Protein AF-A0A962D8V5-F1 (afdb_monomer)

Radius of gyration: 17.3 Å; Cα contacts (8 Å, |Δi|>4): 174; chains: 1; bounding box: 47×26×44 Å

pLDDT: mean 90.58, std 6.79, range [53.5, 97.44]

Structure (mmCIF, N/CA/C/O backbone):
data_AF-A0A962D8V5-F1
#
_entry.id   AF-A0A962D8V5-F1
#
loop_
_atom_site.group_PDB
_atom_site.id
_atom_site.type_symbol
_atom_site.label_atom_id
_atom_site.label_alt_id
_atom_site.label_comp_id
_atom_site.label_asym_id
_atom_site.label_entity_id
_atom_site.label_seq_id
_atom_site.pdbx_PDB_ins_code
_atom_site.Cartn_x
_atom_site.Cartn_y
_atom_site.Cartn_z
_atom_site.occupancy
_atom_site.B_iso_or_equiv
_atom_site.auth_seq_id
_atom_site.auth_comp_id
_atom_site.auth_asym_id
_atom_site.auth_atom_id
_atom_site.pdbx_PDB_model_num
ATOM 1 N N . VAL A 1 1 ? 22.379 -0.182 5.039 1.00 64.31 1 VAL A N 1
ATOM 2 C CA . VAL A 1 1 ? 22.663 0.515 6.323 1.00 64.31 1 VAL A CA 1
ATOM 3 C C . VAL A 1 1 ? 21.759 1.734 6.544 1.00 64.31 1 VAL A C 1
ATOM 5 O O . VAL A 1 1 ? 21.129 1.807 7.591 1.00 64.31 1 VAL A O 1
ATOM 8 N N . ASN A 1 2 ? 21.615 2.649 5.575 1.00 83.81 2 ASN A N 1
ATOM 9 C CA . ASN A 1 2 ? 20.835 3.887 5.770 1.00 83.81 2 ASN A CA 1
ATOM 10 C C . ASN A 1 2 ? 19.321 3.680 5.980 1.00 83.81 2 ASN A C 1
ATOM 12 O O . ASN A 1 2 ? 18.755 4.317 6.863 1.00 83.81 2 ASN A O 1
ATOM 16 N N . LEU A 1 3 ? 18.678 2.768 5.237 1.00 84.38 3 LEU A N 1
ATOM 17 C CA . LEU A 1 3 ? 17.231 2.515 5.364 1.00 84.38 3 LEU A CA 1
ATOM 18 C C . LEU A 1 3 ? 16.859 1.875 6.706 1.00 84.38 3 LEU A C 1
ATOM 20 O O . LEU A 1 3 ? 15.910 2.300 7.353 1.00 84.38 3 LEU A O 1
ATOM 24 N N . GLU A 1 4 ? 17.650 0.910 7.171 1.00 86.75 4 GLU A N 1
ATOM 25 C CA . GLU A 1 4 ? 17.443 0.283 8.482 1.00 86.75 4 GLU A CA 1
ATOM 26 C C . GLU A 1 4 ? 17.615 1.299 9.624 1.00 86.75 4 GLU A C 1
ATOM 28 O O . GLU A 1 4 ? 16.840 1.304 10.580 1.00 86.75 4 GLU A O 1
ATOM 33 N N . ARG A 1 5 ? 18.580 2.222 9.505 1.00 90.38 5 ARG A N 1
ATOM 34 C CA . ARG A 1 5 ? 18.729 3.337 10.450 1.00 90.38 5 ARG A CA 1
ATOM 35 C C . ARG A 1 5 ? 17.521 4.275 10.413 1.00 90.38 5 ARG A C 1
ATOM 37 O O . ARG A 1 5 ? 17.021 4.630 11.475 1.00 90.38 5 ARG A O 1
ATOM 44 N N . ALA A 1 6 ? 17.040 4.647 9.226 1.00 89.12 6 ALA A N 1
ATOM 45 C CA . ALA A 1 6 ? 15.851 5.488 9.074 1.00 89.12 6 ALA A CA 1
ATOM 46 C C . ALA A 1 6 ? 14.614 4.832 9.711 1.00 89.12 6 ALA A C 1
ATOM 48 O O . ALA A 1 6 ? 13.906 5.466 10.486 1.00 89.12 6 ALA A O 1
ATOM 49 N N . ARG A 1 7 ? 14.424 3.527 9.486 1.00 87.62 7 ARG A N 1
ATOM 50 C CA . ARG A 1 7 ? 13.337 2.736 10.073 1.00 87.62 7 ARG A CA 1
ATOM 51 C C . ARG A 1 7 ? 13.382 2.744 11.606 1.00 87.62 7 ARG A C 1
ATOM 53 O O . ARG A 1 7 ? 12.364 2.966 12.258 1.00 87.62 7 ARG A O 1
ATOM 60 N N . ARG A 1 8 ? 14.568 2.543 12.195 1.00 88.75 8 ARG A N 1
ATOM 61 C CA . ARG A 1 8 ? 14.773 2.626 13.654 1.00 88.75 8 ARG A CA 1
ATOM 62 C C . ARG A 1 8 ? 14.531 4.032 14.195 1.00 88.75 8 ARG A C 1
ATOM 64 O O . ARG A 1 8 ? 13.966 4.163 15.275 1.00 88.75 8 ARG A O 1
ATOM 71 N N . PHE A 1 9 ? 14.933 5.063 13.454 1.00 90.75 9 PHE A N 1
ATOM 72 C CA . PHE A 1 9 ? 14.697 6.454 13.827 1.00 90.75 9 PHE A CA 1
ATOM 73 C C . PHE A 1 9 ? 13.198 6.777 13.881 1.00 90.75 9 PHE A C 1
ATOM 75 O O . PHE A 1 9 ? 12.735 7.284 14.896 1.00 90.75 9 PHE A O 1
ATOM 82 N N . THR A 1 10 ? 12.409 6.381 12.874 1.00 87.69 10 THR A N 1
ATOM 83 C CA . THR A 1 10 ? 10.940 6.534 12.897 1.00 87.69 10 THR A CA 1
ATOM 84 C C . THR A 1 10 ? 10.313 5.868 14.123 1.00 87.69 10 THR A C 1
ATOM 86 O O . THR A 1 10 ? 9.459 6.450 14.789 1.00 87.69 10 THR A O 1
ATOM 89 N N . TRP A 1 11 ? 10.769 4.664 14.472 1.00 88.19 11 TRP A N 1
ATOM 90 C CA . TRP A 1 11 ? 10.300 3.970 15.671 1.00 88.19 11 TRP A CA 1
ATOM 91 C C . TRP A 1 11 ? 10.720 4.658 16.972 1.00 88.19 11 TRP A C 1
ATOM 93 O O . TRP A 1 11 ? 9.972 4.598 17.942 1.00 88.19 11 TRP A O 1
ATOM 103 N N . ALA A 1 12 ? 11.890 5.294 17.027 1.00 88.44 12 ALA A N 1
ATOM 104 C CA . ALA A 1 12 ? 12.333 6.038 18.207 1.00 88.44 12 ALA A CA 1
ATOM 105 C C . ALA A 1 12 ? 11.496 7.305 18.455 1.00 88.44 12 ALA A C 1
ATOM 107 O O . ALA A 1 12 ? 11.382 7.741 19.594 1.00 88.44 12 ALA A O 1
ATOM 108 N N . LEU A 1 13 ? 10.885 7.860 17.403 1.00 89.31 13 LEU A N 1
ATOM 109 C CA . LEU A 1 13 ? 9.963 8.997 17.487 1.00 89.31 13 LEU A CA 1
ATOM 110 C C . LEU A 1 13 ? 8.518 8.592 17.825 1.00 89.31 13 LEU A C 1
ATOM 112 O O . LEU A 1 13 ? 7.662 9.457 17.997 1.00 89.31 13 LEU A O 1
ATOM 116 N N . SER A 1 14 ? 8.215 7.293 17.884 1.00 87.31 14 SER A N 1
ATOM 117 C CA . SER A 1 14 ? 6.859 6.809 18.149 1.00 87.31 14 SER A CA 1
ATOM 118 C C . SER A 1 14 ? 6.521 6.939 19.634 1.00 87.31 14 SER A C 1
ATOM 120 O O . SER A 1 14 ? 7.264 6.456 20.486 1.00 87.31 14 SER A O 1
ATOM 122 N N . VAL A 1 15 ? 5.374 7.545 19.943 1.00 86.12 15 VAL A N 1
ATOM 123 C CA . VAL A 1 15 ? 4.848 7.667 21.310 1.00 86.12 15 VAL A CA 1
ATOM 124 C C . VAL A 1 15 ? 3.618 6.773 21.496 1.00 86.12 15 VAL A C 1
ATOM 126 O O . VAL A 1 15 ? 2.854 6.598 20.541 1.00 86.12 15 VAL A O 1
ATOM 129 N N . PRO A 1 16 ? 3.401 6.198 22.693 1.00 83.94 16 PRO A N 1
ATOM 130 C CA . PRO A 1 16 ? 2.185 5.449 22.978 1.00 83.94 16 PRO A CA 1
ATOM 131 C C . PRO A 1 16 ? 0.934 6.301 22.755 1.00 83.94 16 PRO A C 1
ATOM 133 O O . PRO A 1 16 ? 0.874 7.454 23.185 1.00 83.94 16 PRO A O 1
ATOM 136 N N . VAL A 1 17 ? -0.078 5.722 22.107 1.00 82.56 17 VAL A N 1
ATOM 137 C CA . VAL A 1 17 ? -1.396 6.354 21.988 1.00 82.56 17 VAL A CA 1
ATOM 138 C C . VAL A 1 17 ? -2.058 6.321 23.373 1.00 82.56 17 VAL A C 1
ATOM 140 O O . VAL A 1 17 ? -2.150 5.238 23.957 1.00 82.56 17 VAL A O 1
ATOM 143 N N . PRO A 1 18 ? -2.513 7.464 23.925 1.00 85.25 18 PRO A N 1
ATOM 144 C CA . PRO A 1 18 ? -3.235 7.488 25.194 1.00 85.25 18 PRO A CA 1
ATOM 145 C C . PRO A 1 18 ? -4.479 6.599 25.153 1.00 85.25 18 PRO A C 1
ATOM 147 O O . PRO A 1 18 ? -5.053 6.377 24.084 1.00 85.25 18 PRO A O 1
ATOM 150 N N . GLN A 1 19 ? -4.935 6.130 26.315 1.00 83.31 19 GLN A N 1
ATOM 151 C CA . GLN A 1 19 ? -6.170 5.354 26.396 1.00 83.31 19 GLN A CA 1
ATOM 152 C C . GLN A 1 19 ? -7.340 6.152 25.801 1.00 83.31 19 GLN A C 1
ATOM 154 O O . GLN A 1 19 ? -7.591 7.293 26.188 1.00 83.31 19 GLN A O 1
ATOM 159 N N . GLN A 1 20 ? -8.035 5.548 24.839 1.00 85.75 20 GLN A N 1
ATOM 160 C CA . GLN A 1 20 ? -9.167 6.163 24.151 1.00 85.75 20 GLN A CA 1
ATOM 161 C C . GLN A 1 20 ? -10.471 5.818 24.881 1.00 85.75 20 GLN A C 1
ATOM 163 O O . GLN A 1 20 ? -10.640 4.701 25.367 1.00 85.75 20 GLN A O 1
ATOM 168 N N . THR A 1 21 ? -11.412 6.762 24.934 1.00 92.38 21 THR A N 1
ATOM 169 C CA . THR A 1 21 ? -12.787 6.526 25.423 1.00 92.38 21 THR A CA 1
ATOM 170 C C . THR A 1 21 ? -13.717 5.998 24.330 1.00 92.38 21 THR A C 1
ATOM 172 O O . THR A 1 21 ? -14.854 5.619 24.604 1.00 92.38 21 THR A O 1
ATOM 175 N N . VAL A 1 22 ? -13.236 5.975 23.086 1.00 91.69 22 VAL A N 1
ATOM 176 C CA . VAL A 1 22 ? -13.970 5.549 21.895 1.00 91.69 22 VAL A CA 1
ATOM 177 C C . VAL A 1 22 ? -13.354 4.283 21.311 1.00 91.69 22 VAL A C 1
ATOM 179 O O . VAL A 1 22 ? -12.155 4.037 21.447 1.00 91.69 22 VAL A O 1
ATOM 182 N N . ARG A 1 23 ? -14.176 3.493 20.615 1.00 91.69 23 ARG A N 1
ATOM 183 C CA . ARG A 1 23 ? -13.704 2.356 19.819 1.00 91.69 23 ARG A CA 1
ATOM 184 C C . ARG A 1 23 ? -13.334 2.832 18.422 1.00 91.69 23 ARG A C 1
ATOM 186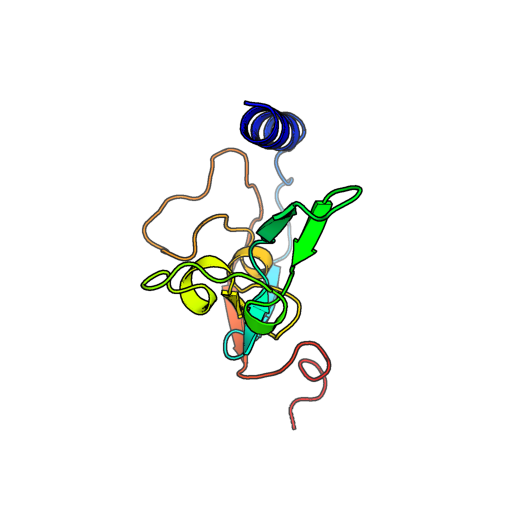 O O . ARG A 1 23 ? -14.147 3.474 17.759 1.00 91.69 23 ARG A O 1
ATOM 193 N N . LEU A 1 24 ? -12.122 2.510 17.979 1.00 91.25 24 LEU A N 1
ATOM 194 C CA . LEU 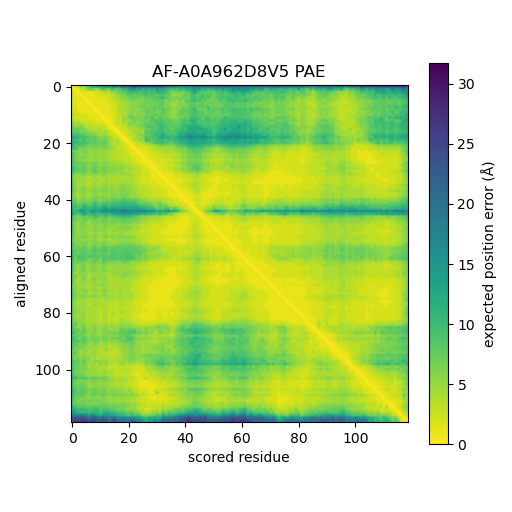A 1 24 ? -11.665 2.818 16.628 1.00 91.25 24 LEU A CA 1
ATOM 195 C C . LEU A 1 24 ? -11.984 1.645 15.703 1.00 91.25 24 LEU A C 1
ATOM 197 O O . LEU A 1 24 ? -11.473 0.542 15.895 1.00 91.25 24 LEU A O 1
ATOM 201 N N . ILE A 1 25 ? -12.812 1.908 14.694 1.00 93.81 25 ILE A N 1
ATOM 202 C CA . ILE A 1 25 ? -13.140 0.971 13.619 1.00 93.81 25 ILE A CA 1
ATOM 203 C C . ILE A 1 25 ? -12.588 1.556 12.321 1.00 93.81 25 ILE A C 1
ATOM 205 O O . ILE A 1 25 ? -12.799 2.737 12.045 1.00 93.81 25 ILE A O 1
ATOM 209 N N . VAL A 1 26 ? -11.891 0.745 11.526 1.00 93.19 26 VAL A N 1
ATOM 210 C CA . VAL A 1 26 ? -11.375 1.170 10.214 1.00 93.19 26 VAL A CA 1
ATOM 211 C C . VAL A 1 26 ? -12.142 0.501 9.084 1.00 93.19 26 VAL A C 1
ATOM 213 O O . VAL A 1 26 ? -12.488 -0.677 9.165 1.00 93.19 26 VAL A O 1
ATOM 216 N N . PHE A 1 27 ? -12.372 1.260 8.018 1.00 94.38 27 PHE A N 1
ATOM 217 C CA . PHE A 1 27 ? -12.982 0.800 6.777 1.00 94.38 27 PHE A CA 1
ATOM 218 C C . PHE A 1 27 ? -11.979 1.012 5.647 1.00 94.38 27 PHE A C 1
ATOM 220 O O . PHE A 1 27 ? -11.330 2.056 5.596 1.00 94.38 27 PHE A O 1
ATOM 227 N N . GLY A 1 28 ? -11.842 0.043 4.748 1.00 94.06 28 GLY A N 1
ATOM 228 C CA . GLY A 1 28 ? -10.952 0.182 3.596 1.00 94.06 28 GLY A CA 1
ATOM 229 C C . GLY A 1 28 ? -11.110 -0.925 2.567 1.00 94.06 28 GLY A C 1
ATOM 230 O O . GLY A 1 28 ? -11.913 -1.840 2.742 1.00 94.06 28 GLY A O 1
ATOM 231 N N . GLY A 1 29 ? -10.333 -0.837 1.489 1.00 94.12 29 GLY A N 1
ATOM 232 C CA . GLY A 1 29 ? -10.280 -1.860 0.450 1.00 94.12 29 GLY A CA 1
ATOM 233 C C . GLY A 1 29 ? -9.091 -2.803 0.590 1.00 94.12 29 GLY A C 1
ATOM 234 O O . GLY A 1 29 ? -8.050 -2.442 1.141 1.00 94.12 29 GLY A O 1
ATOM 235 N N . ASN A 1 30 ? -9.245 -4.041 0.117 1.00 94.94 30 ASN A N 1
ATOM 236 C CA . ASN A 1 30 ? -8.144 -5.012 0.060 1.00 94.94 30 ASN A CA 1
ATOM 237 C C . ASN A 1 30 ? -8.091 -5.855 -1.228 1.00 94.94 30 ASN A C 1
ATOM 239 O O . ASN A 1 30 ? -7.275 -6.771 -1.312 1.00 94.94 30 ASN A O 1
ATOM 243 N N . CYS A 1 31 ? -8.937 -5.557 -2.213 1.00 95.00 31 CYS A N 1
ATOM 244 C CA . CYS A 1 31 ? -9.037 -6.318 -3.458 1.00 95.00 31 CYS A CA 1
ATOM 245 C C . CYS A 1 31 ? -8.182 -5.771 -4.607 1.00 95.00 31 CYS A C 1
ATOM 247 O O . CYS A 1 31 ? -8.095 -6.403 -5.656 1.00 95.00 31 CYS A O 1
ATOM 249 N N . GLN A 1 32 ? -7.593 -4.587 -4.451 1.00 96.50 32 GLN A N 1
ATOM 250 C CA . GLN A 1 32 ? -6.832 -3.924 -5.502 1.00 96.50 32 GLN A CA 1
ATOM 251 C C . GLN A 1 32 ? -5.343 -4.015 -5.182 1.00 96.50 32 GLN A C 1
ATOM 253 O O . GLN A 1 32 ? -4.901 -3.639 -4.091 1.00 96.50 32 GLN A O 1
ATOM 258 N N . LEU A 1 33 ? -4.553 -4.511 -6.136 1.00 96.94 33 LEU A N 1
ATOM 259 C CA . LEU A 1 33 ? -3.101 -4.525 -5.991 1.00 96.94 33 LEU A CA 1
ATOM 260 C C . LEU A 1 33 ? -2.586 -3.090 -5.877 1.00 96.94 33 LEU A C 1
ATOM 262 O O . LEU A 1 33 ? -2.841 -2.244 -6.734 1.00 96.94 33 LEU A O 1
ATOM 266 N N . THR A 1 34 ? -1.876 -2.831 -4.787 1.00 97.44 34 THR A N 1
ATOM 267 C CA . THR A 1 34 ? -1.461 -1.496 -4.368 1.00 97.44 34 THR A CA 1
ATOM 268 C C . THR A 1 34 ? 0.061 -1.451 -4.244 1.00 97.44 34 THR A C 1
ATOM 270 O O . THR A 1 34 ? 0.631 -2.369 -3.648 1.00 97.44 34 THR A O 1
ATOM 273 N N . PRO A 1 35 ? 0.743 -0.415 -4.767 1.00 97.38 35 PRO A N 1
ATOM 274 C CA . PRO A 1 35 ? 2.188 -0.284 -4.629 1.00 97.38 35 PRO A CA 1
ATOM 275 C C . PRO A 1 35 ? 2.607 -0.248 -3.158 1.00 97.38 35 PRO A C 1
ATOM 277 O O . PRO A 1 35 ? 2.185 0.626 -2.403 1.00 97.38 35 PRO A O 1
ATOM 280 N N . ALA A 1 36 ? 3.456 -1.191 -2.763 1.00 95.38 36 ALA A N 1
ATOM 281 C CA . ALA A 1 36 ? 3.987 -1.314 -1.408 1.00 95.38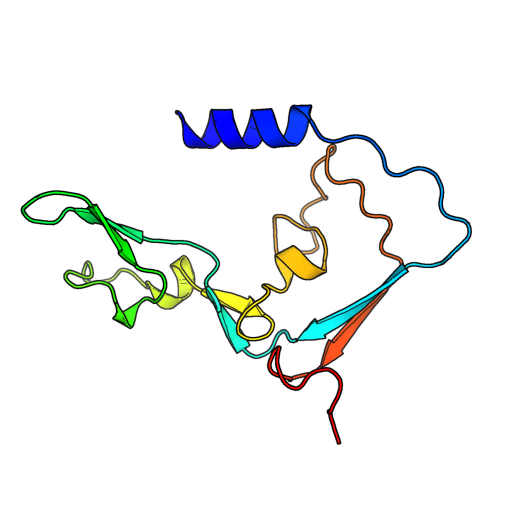 36 ALA A CA 1
ATOM 282 C C . ALA A 1 36 ? 5.498 -1.056 -1.350 1.00 95.38 36 ALA A C 1
ATOM 284 O O . ALA A 1 36 ? 6.03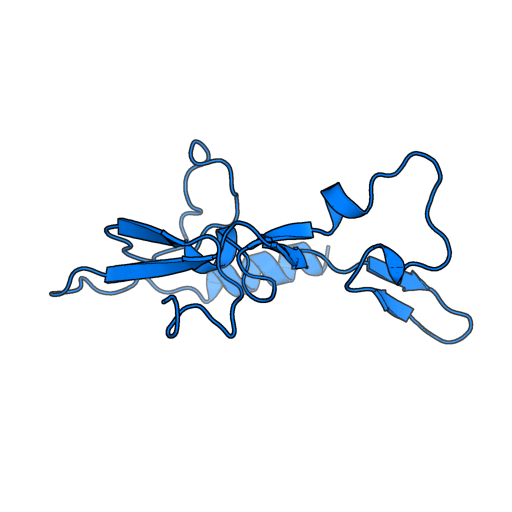0 -0.677 -0.305 1.00 95.38 36 ALA A O 1
ATOM 285 N N . ARG A 1 37 ? 6.206 -1.257 -2.469 1.00 93.75 37 ARG A N 1
ATOM 286 C CA . ARG A 1 37 ? 7.656 -1.051 -2.581 1.00 93.75 37 ARG A CA 1
ATOM 287 C C . ARG A 1 37 ? 7.990 -0.366 -3.901 1.00 93.75 37 ARG A C 1
ATOM 289 O O . ARG A 1 37 ? 7.333 -0.593 -4.913 1.00 93.75 37 ARG A O 1
ATOM 296 N N . LEU A 1 38 ? 9.028 0.465 -3.874 1.00 94.19 38 LEU A N 1
ATOM 297 C CA . LEU A 1 38 ? 9.578 1.117 -5.059 1.00 94.19 38 LEU A CA 1
ATOM 298 C C . LEU A 1 38 ? 10.848 0.394 -5.494 1.00 94.19 38 LEU A C 1
ATOM 300 O O . LEU A 1 38 ? 11.665 0.008 -4.655 1.00 94.19 38 LEU A O 1
ATOM 304 N N . VAL A 1 39 ? 11.041 0.276 -6.802 1.00 94.88 39 VAL A N 1
ATOM 305 C CA . VAL A 1 39 ? 12.332 -0.107 -7.375 1.00 94.88 39 VAL A CA 1
ATOM 306 C C . VAL A 1 39 ? 13.101 1.165 -7.706 1.00 94.88 39 VAL A C 1
ATOM 308 O O . VAL A 1 39 ? 12.570 2.075 -8.340 1.00 94.88 39 VAL A O 1
ATOM 311 N N . VAL A 1 40 ? 14.353 1.222 -7.263 1.00 93.56 40 VAL A N 1
ATOM 312 C CA . VAL A 1 40 ? 15.306 2.269 -7.639 1.00 93.56 40 VAL A CA 1
ATOM 313 C C . VAL A 1 40 ? 16.136 1.718 -8.794 1.00 93.56 40 VAL A C 1
ATOM 315 O O . VAL A 1 40 ? 16.964 0.832 -8.592 1.00 93.56 40 VAL A O 1
ATOM 318 N N . GLU A 1 41 ? 15.876 2.193 -10.008 1.00 92.88 41 GLU A N 1
ATOM 319 C CA . GLU A 1 41 ? 16.545 1.737 -11.228 1.00 92.88 41 GLU A CA 1
ATOM 320 C C . GLU A 1 41 ? 17.611 2.763 -11.644 1.00 92.88 41 GLU A C 1
ATOM 322 O O . GLU A 1 41 ? 17.264 3.930 -11.842 1.00 92.88 41 GLU A O 1
ATOM 327 N N . PRO A 1 42 ? 18.894 2.385 -11.785 1.00 92.19 42 PRO A N 1
ATOM 328 C CA . PRO A 1 42 ? 19.901 3.291 -12.324 1.00 92.19 42 PRO A CA 1
ATOM 329 C C . PRO A 1 42 ? 19.582 3.637 -13.784 1.00 92.19 42 PRO A C 1
ATOM 331 O O . PRO A 1 42 ? 19.146 2.797 -14.572 1.00 92.19 42 PRO A O 1
ATOM 334 N N . THR A 1 43 ? 19.811 4.891 -14.145 1.00 88.69 43 THR A N 1
ATOM 335 C CA . THR A 1 43 ? 19.676 5.434 -15.501 1.00 88.69 43 THR A CA 1
ATOM 336 C C . THR A 1 43 ? 21.017 6.010 -15.956 1.00 88.69 43 THR A C 1
ATOM 338 O O . THR A 1 43 ? 21.990 5.948 -15.210 1.00 88.69 43 THR A O 1
ATOM 341 N N . ALA A 1 44 ? 21.093 6.538 -17.182 1.00 88.81 44 ALA A N 1
ATOM 342 C CA . ALA A 1 44 ? 22.339 7.100 -17.712 1.00 88.81 44 ALA A CA 1
ATOM 343 C C . ALA A 1 44 ? 22.905 8.230 -16.830 1.00 88.81 44 ALA A C 1
ATOM 345 O O . ALA A 1 44 ? 24.117 8.294 -16.650 1.00 88.81 44 ALA A O 1
ATOM 346 N N . ASP A 1 45 ? 22.027 9.053 -16.242 1.00 89.94 45 ASP A N 1
ATOM 347 C CA . ASP A 1 45 ? 22.428 10.285 -15.553 1.00 89.94 45 ASP A CA 1
ATOM 348 C C . ASP A 1 45 ? 22.075 10.312 -14.050 1.00 89.94 45 ASP A C 1
ATOM 350 O O . ASP A 1 45 ? 22.568 11.178 -13.332 1.00 89.94 45 ASP A O 1
ATOM 354 N N . ASP A 1 46 ? 21.227 9.395 -13.555 1.00 93.25 46 ASP A N 1
ATOM 355 C CA . ASP A 1 46 ? 20.745 9.370 -12.157 1.00 93.25 46 ASP A CA 1
ATOM 356 C C . ASP A 1 46 ? 20.029 8.035 -11.816 1.00 93.25 46 ASP A C 1
ATOM 358 O O . ASP A 1 46 ? 20.272 7.004 -12.445 1.00 93.25 46 ASP A O 1
ATOM 362 N N . PHE A 1 47 ? 19.081 8.042 -10.878 1.00 92.81 47 PHE A N 1
ATOM 363 C CA . PHE A 1 47 ? 18.168 6.954 -10.549 1.00 92.81 47 PHE A CA 1
ATOM 364 C C . PHE A 1 47 ? 16.708 7.314 -10.854 1.00 92.81 47 PHE A C 1
ATOM 366 O O . PHE A 1 47 ? 16.220 8.391 -10.522 1.00 92.81 47 PHE A O 1
ATOM 373 N N . ALA A 1 48 ? 15.964 6.364 -11.416 1.00 93.88 48 ALA A N 1
ATOM 374 C CA . ALA A 1 48 ? 14.521 6.456 -11.585 1.00 93.88 48 ALA A CA 1
ATOM 375 C C . ALA A 1 48 ? 13.798 5.616 -10.526 1.00 93.88 48 ALA A C 1
ATOM 377 O O . ALA A 1 48 ? 14.122 4.448 -10.305 1.00 93.88 48 ALA A O 1
ATOM 378 N N . LEU A 1 49 ? 12.761 6.189 -9.914 1.00 94.81 49 LEU A N 1
ATOM 379 C CA . LEU A 1 49 ? 11.842 5.443 -9.058 1.00 94.81 49 LEU A CA 1
ATOM 380 C C . LEU A 1 49 ? 10.751 4.797 -9.914 1.00 94.81 49 LEU A C 1
ATOM 382 O O . LEU A 1 49 ? 10.026 5.481 -10.637 1.00 94.81 49 LEU A O 1
ATOM 386 N N . ARG A 1 50 ? 10.621 3.474 -9.813 1.00 96.38 50 ARG A N 1
ATOM 387 C CA . ARG A 1 50 ? 9.548 2.689 -10.429 1.00 96.38 50 ARG A CA 1
ATOM 388 C C . ARG A 1 50 ? 8.584 2.265 -9.340 1.00 96.38 50 ARG A C 1
ATOM 390 O O . ARG A 1 50 ? 8.968 1.607 -8.374 1.00 96.38 50 ARG A O 1
ATOM 397 N N . ARG A 1 51 ? 7.336 2.677 -9.490 1.00 96.69 51 ARG A N 1
ATOM 398 C CA . ARG A 1 51 ? 6.259 2.432 -8.532 1.00 96.69 51 ARG A CA 1
ATOM 399 C C . ARG A 1 51 ? 5.438 1.216 -8.919 1.00 96.69 51 ARG A C 1
ATOM 401 O O . ARG A 1 51 ? 4.953 0.519 -8.039 1.00 96.69 51 ARG A O 1
ATOM 408 N N . TRP A 1 52 ? 5.305 0.956 -10.214 1.00 97.44 52 TRP A N 1
ATOM 409 C CA . TRP A 1 52 ? 4.625 -0.225 -10.729 1.00 97.44 52 TRP A CA 1
ATOM 410 C C . TRP A 1 52 ? 5.609 -1.171 -11.420 1.00 97.44 52 TRP A C 1
ATOM 412 O O . TRP A 1 52 ? 6.526 -0.694 -12.090 1.00 97.44 52 TRP A O 1
ATOM 422 N N . PRO A 1 53 ? 5.383 -2.495 -11.356 1.00 97.12 53 PRO A N 1
ATOM 423 C CA . PRO A 1 53 ? 6.189 -3.494 -12.064 1.00 97.12 53 PRO A CA 1
ATOM 424 C C . PRO A 1 53 ? 6.387 -3.178 -13.548 1.00 97.12 53 PRO A C 1
ATOM 426 O O . PRO A 1 53 ? 7.508 -3.187 -14.045 1.00 97.12 53 PRO A O 1
ATOM 429 N N . LYS A 1 54 ? 5.314 -2.768 -14.233 1.00 96.69 54 LYS A N 1
ATOM 430 C CA . LYS A 1 54 ? 5.338 -2.373 -15.652 1.00 96.69 54 LYS A CA 1
ATOM 431 C C . LYS A 1 54 ? 6.209 -1.153 -15.979 1.00 96.69 54 LYS A C 1
ATOM 433 O O . LYS A 1 54 ? 6.459 -0.888 -17.148 1.00 96.69 54 LYS A O 1
ATOM 438 N N . GLU A 1 55 ? 6.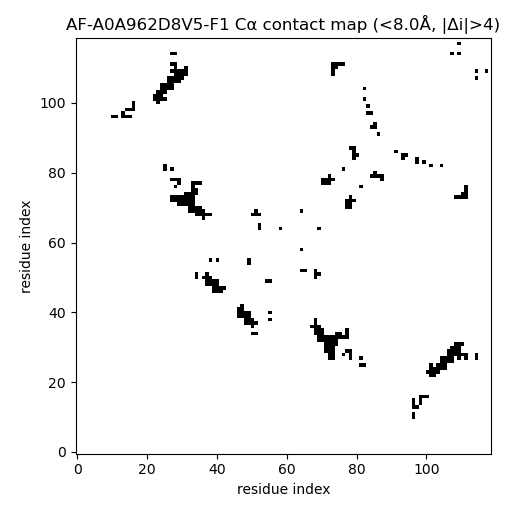599 -0.359 -14.981 1.00 97.06 55 GLU A N 1
ATOM 439 C CA . GLU A 1 55 ? 7.466 0.808 -15.180 1.00 97.06 55 GLU A CA 1
ATOM 440 C C . GLU A 1 55 ? 8.959 0.420 -15.167 1.00 97.06 55 GLU A C 1
ATOM 442 O O . GLU A 1 55 ? 9.787 1.228 -15.589 1.00 97.06 55 GLU A O 1
ATOM 447 N N . VAL A 1 56 ? 9.316 -0.786 -14.699 1.00 95.81 56 VAL A N 1
ATOM 448 C CA . VAL A 1 56 ? 10.698 -1.296 -14.679 1.00 95.81 56 VAL A CA 1
ATOM 449 C C . VAL A 1 56 ? 11.144 -1.628 -16.103 1.00 95.81 56 VAL A C 1
ATOM 451 O O . VAL A 1 56 ? 10.509 -2.431 -16.783 1.00 95.81 56 VAL A O 1
ATOM 454 N N . ARG A 1 57 ? 12.236 -1.007 -16.570 1.00 94.81 57 ARG A N 1
ATOM 455 C CA . ARG A 1 57 ? 12.674 -1.116 -17.973 1.00 94.81 57 ARG A CA 1
ATOM 456 C C . ARG A 1 57 ? 13.489 -2.374 -18.237 1.00 94.81 57 ARG A C 1
ATOM 458 O O . ARG A 1 57 ? 13.398 -2.928 -19.327 1.00 94.81 57 ARG A O 1
ATOM 465 N N . HIS A 1 58 ? 14.261 -2.820 -17.249 1.00 92.38 58 HIS A N 1
ATOM 466 C CA . HIS A 1 58 ? 15.130 -3.991 -17.372 1.00 92.38 58 HIS A CA 1
ATOM 467 C C . HIS A 1 58 ? 14.787 -5.034 -16.297 1.00 92.38 58 HIS A C 1
ATOM 469 O O . HIS A 1 58 ? 15.543 -5.201 -15.336 1.00 92.38 58 HIS A O 1
ATOM 475 N N . PRO A 1 59 ? 13.630 -5.716 -16.402 1.00 93.56 59 PRO A N 1
ATOM 476 C CA . PRO A 1 59 ? 13.266 -6.753 -15.446 1.00 93.56 59 PRO A CA 1
ATOM 477 C C . PRO A 1 59 ? 14.252 -7.924 -15.524 1.00 93.56 59 PRO A C 1
ATOM 479 O O . PRO A 1 59 ? 14.670 -8.341 -16.605 1.00 93.56 59 PRO A O 1
ATOM 482 N N . VAL A 1 60 ? 14.611 -8.474 -14.366 1.00 93.19 60 VAL A N 1
ATOM 483 C CA . VAL A 1 60 ? 15.479 -9.653 -14.286 1.00 93.19 60 VAL A CA 1
ATOM 484 C C . VAL A 1 60 ? 14.639 -10.905 -14.574 1.00 93.19 60 VAL A C 1
ATOM 486 O O . VAL A 1 60 ? 13.625 -11.109 -13.900 1.00 93.19 60 VAL A O 1
ATOM 489 N N . PRO A 1 61 ? 15.029 -11.764 -15.536 1.00 95.12 61 PRO A N 1
ATOM 490 C CA . PRO A 1 61 ? 14.305 -13.000 -15.814 1.00 95.12 61 PRO A CA 1
ATOM 491 C C . PRO A 1 61 ? 14.136 -13.870 -14.561 1.00 95.12 61 PRO A C 1
ATOM 493 O O . PRO A 1 61 ? 15.080 -14.068 -13.800 1.00 95.12 61 PRO A O 1
ATOM 496 N N . GLY A 1 62 ? 12.925 -14.393 -14.350 1.00 95.12 62 GLY A N 1
ATOM 497 C CA . GLY A 1 62 ? 12.592 -15.231 -13.192 1.00 95.12 62 GLY A CA 1
ATOM 498 C C . GLY A 1 62 ? 12.287 -14.470 -11.894 1.00 95.12 62 GLY A C 1
ATOM 499 O O . GLY A 1 62 ? 11.948 -15.107 -10.899 1.00 95.12 62 GLY A O 1
ATOM 500 N N . VAL A 1 63 ? 12.364 -13.134 -11.884 1.00 96.00 63 VAL A N 1
ATOM 501 C CA . VAL A 1 63 ? 11.962 -12.307 -10.735 1.00 96.00 63 VAL A CA 1
ATOM 502 C C . VAL A 1 63 ? 10.509 -11.858 -10.886 1.00 96.00 63 VAL A C 1
ATOM 504 O O . VAL A 1 63 ? 10.160 -11.139 -11.819 1.00 96.00 63 VAL A O 1
ATOM 507 N N . ASP A 1 64 ? 9.668 -12.248 -9.931 1.00 96.81 64 ASP A N 1
ATOM 508 C CA . ASP A 1 64 ? 8.260 -11.848 -9.861 1.00 96.81 64 ASP A CA 1
ATOM 509 C C . ASP A 1 64 ? 8.125 -10.448 -9.237 1.00 96.81 64 ASP A C 1
ATOM 511 O O . ASP A 1 64 ? 8.059 -10.281 -8.016 1.00 96.81 64 ASP A O 1
ATOM 515 N N . LEU A 1 65 ? 8.141 -9.419 -10.087 1.00 96.62 65 LEU A N 1
ATOM 516 C CA . LEU A 1 65 ? 8.037 -8.027 -9.649 1.00 96.62 65 LEU A CA 1
ATOM 517 C C . LEU A 1 65 ? 6.656 -7.679 -9.089 1.00 96.62 65 LEU A C 1
ATOM 519 O O . LEU A 1 65 ? 6.588 -6.854 -8.179 1.00 96.62 65 LEU A O 1
ATOM 523 N N . ASP A 1 66 ? 5.580 -8.302 -9.575 1.00 96.44 66 ASP A N 1
ATOM 524 C CA . ASP A 1 66 ? 4.237 -8.072 -9.037 1.00 96.44 66 ASP A CA 1
ATOM 525 C C . ASP A 1 66 ? 4.189 -8.481 -7.566 1.00 96.44 66 ASP A C 1
ATOM 527 O O . ASP A 1 66 ? 3.808 -7.682 -6.710 1.00 96.44 66 ASP A O 1
ATOM 531 N N . ARG A 1 67 ? 4.693 -9.677 -7.246 1.00 95.19 67 ARG A N 1
ATOM 532 C CA . ARG A 1 67 ? 4.756 -10.168 -5.865 1.00 95.19 67 ARG A CA 1
ATOM 533 C C . ARG A 1 67 ? 5.684 -9.353 -4.965 1.00 95.19 67 ARG A C 1
ATOM 535 O O . ARG A 1 67 ? 5.445 -9.266 -3.763 1.00 95.19 67 ARG A O 1
ATOM 542 N N . LEU A 1 68 ? 6.762 -8.792 -5.509 1.00 95.00 68 LEU A N 1
ATOM 543 C CA . LEU A 1 68 ? 7.712 -8.000 -4.725 1.00 95.00 68 LEU A CA 1
ATOM 544 C C . LEU A 1 68 ? 7.219 -6.570 -4.480 1.00 95.00 68 LEU A C 1
ATOM 546 O O . LEU A 1 68 ? 7.437 -6.020 -3.398 1.00 95.00 68 LEU A O 1
ATOM 550 N N . MET A 1 69 ? 6.580 -5.951 -5.473 1.00 96.62 69 MET A N 1
ATOM 551 C CA . MET A 1 69 ? 6.247 -4.525 -5.443 1.00 96.62 69 MET A CA 1
ATOM 552 C C . MET A 1 69 ? 4.823 -4.238 -4.976 1.00 96.62 69 MET A C 1
ATOM 554 O O . MET A 1 69 ? 4.577 -3.133 -4.486 1.00 96.62 69 MET A O 1
ATOM 558 N N . LEU A 1 70 ? 3.895 -5.188 -5.117 1.00 97.44 70 LEU A N 1
ATOM 559 C CA . LEU A 1 70 ? 2.472 -4.975 -4.866 1.00 97.44 70 LEU A CA 1
ATOM 560 C C . LEU A 1 70 ? 1.985 -5.773 -3.655 1.00 97.44 70 LEU A C 1
ATOM 562 O O . LEU A 1 70 ? 2.406 -6.899 -3.406 1.00 97.44 70 LEU A O 1
ATOM 566 N N . GLU A 1 71 ? 1.048 -5.186 -2.917 1.00 96.25 71 GLU A N 1
ATOM 567 C CA . GLU A 1 71 ? 0.334 -5.836 -1.817 1.00 96.25 71 GLU A CA 1
ATOM 568 C C . GLU A 1 71 ? -1.181 -5.594 -1.938 1.00 96.25 71 GLU A C 1
ATOM 570 O O . GLU A 1 71 ? -1.605 -4.653 -2.617 1.00 96.25 71 GLU A O 1
ATOM 575 N N . PRO A 1 72 ? -2.024 -6.412 -1.279 1.00 96.25 72 PRO A N 1
ATOM 576 C CA . PRO A 1 72 ? -3.458 -6.153 -1.180 1.00 96.25 72 PRO A CA 1
ATOM 577 C C . PRO A 1 72 ? -3.759 -4.765 -0.595 1.00 96.25 72 PRO A C 1
ATOM 579 O O . PRO A 1 72 ? -3.159 -4.364 0.406 1.00 96.25 72 PRO A O 1
ATOM 582 N N . GLY A 1 73 ? -4.728 -4.056 -1.172 1.00 96.12 73 GLY A N 1
ATOM 583 C CA . GLY A 1 73 ? -5.167 -2.729 -0.738 1.00 96.12 73 GLY A CA 1
ATOM 584 C C . GLY A 1 73 ? -6.351 -2.217 -1.561 1.00 96.12 73 GLY A C 1
ATOM 585 O O . GLY A 1 73 ? -7.138 -3.009 -2.085 1.00 96.12 73 GLY A O 1
ATOM 586 N N . ASP A 1 74 ? -6.478 -0.900 -1.679 1.00 96.56 74 ASP A N 1
ATOM 587 C CA . ASP A 1 74 ? -7.554 -0.226 -2.425 1.00 96.56 74 ASP A CA 1
ATOM 588 C C . ASP A 1 74 ? -7.060 0.515 -3.689 1.00 96.56 74 ASP A C 1
ATOM 590 O O . ASP A 1 74 ? -7.790 1.300 -4.299 1.00 96.56 74 ASP A O 1
ATOM 594 N N . GLY A 1 75 ? -5.815 0.249 -4.098 1.00 95.81 75 GLY A N 1
ATOM 595 C CA . GLY A 1 75 ? -5.127 0.874 -5.230 1.00 95.81 75 GLY A CA 1
ATOM 596 C C . GLY A 1 75 ? -4.260 2.071 -4.828 1.00 95.81 75 GLY A C 1
ATOM 597 O O . GLY A 1 75 ? -3.384 2.464 -5.601 1.00 95.81 75 GLY A O 1
ATOM 598 N N . THR A 1 76 ? -4.448 2.598 -3.612 1.00 95.31 76 THR A N 1
ATOM 599 C CA . THR A 1 76 ? -3.682 3.725 -3.057 1.00 95.31 76 THR A CA 1
ATOM 600 C C . THR A 1 76 ? -3.098 3.388 -1.684 1.00 95.31 76 THR A C 1
ATOM 602 O O . THR A 1 76 ? -1.909 3.594 -1.449 1.00 95.31 76 THR A O 1
ATOM 605 N N . VAL A 1 77 ? -3.917 2.853 -0.779 1.00 95.38 77 VAL A N 1
ATOM 606 C CA . VAL A 1 77 ? -3.574 2.480 0.596 1.00 95.38 77 VAL A CA 1
ATOM 607 C C . VAL A 1 77 ? -3.484 0.960 0.701 1.00 95.38 77 VAL A C 1
ATOM 609 O O . VAL A 1 77 ? -4.414 0.234 0.349 1.00 95.38 77 VAL A O 1
ATOM 612 N N . THR A 1 78 ? -2.354 0.455 1.203 1.00 95.88 78 THR A N 1
ATOM 613 C CA . THR A 1 78 ? -2.187 -0.985 1.440 1.00 95.88 78 THR A CA 1
ATOM 614 C C . THR A 1 78 ? -2.998 -1.434 2.654 1.00 95.88 78 THR A C 1
ATOM 616 O O . THR A 1 78 ? -3.162 -0.703 3.636 1.00 95.88 78 THR A O 1
ATOM 619 N N . LYS A 1 79 ? -3.440 -2.695 2.648 1.00 95.06 79 LYS A N 1
ATOM 620 C CA . LYS A 1 79 ? -4.104 -3.336 3.791 1.00 95.06 79 LYS A CA 1
ATOM 621 C C . LYS A 1 79 ? -3.253 -3.251 5.063 1.00 95.06 79 LYS A C 1
ATOM 623 O O . LYS A 1 79 ? -3.787 -3.019 6.146 1.00 95.06 79 LYS A O 1
ATOM 628 N N . ALA A 1 80 ? -1.937 -3.426 4.938 1.00 92.75 80 ALA A N 1
ATOM 629 C CA . ALA A 1 80 ? -1.004 -3.313 6.057 1.00 92.75 80 ALA A CA 1
ATOM 630 C C . ALA A 1 80 ? -1.038 -1.905 6.676 1.00 92.75 80 ALA A C 1
ATOM 632 O O . ALA A 1 80 ? -1.180 -1.775 7.894 1.00 92.75 80 ALA A O 1
ATOM 633 N N . SER A 1 81 ? -1.004 -0.861 5.837 1.00 92.19 81 SER A N 1
ATOM 634 C CA . SER A 1 81 ? -1.094 0.536 6.271 1.00 92.19 81 SER A CA 1
ATOM 635 C C . SER A 1 81 ? -2.407 0.823 7.002 1.00 92.19 81 SER A C 1
ATOM 637 O O . SER A 1 81 ? -2.365 1.326 8.125 1.00 92.19 81 SER A O 1
ATOM 639 N N . LEU A 1 82 ? -3.551 0.414 6.438 1.00 93.62 82 LEU A N 1
ATOM 640 C CA . LEU A 1 82 ? -4.868 0.591 7.067 1.00 93.62 82 LEU A CA 1
ATOM 641 C C . LEU A 1 82 ? -4.945 -0.062 8.458 1.00 93.62 82 LEU A C 1
ATOM 643 O O . LEU A 1 82 ? -5.520 0.495 9.390 1.00 93.62 82 LEU A O 1
ATOM 647 N N . LEU A 1 83 ? -4.351 -1.248 8.611 1.00 92.38 83 LEU A N 1
ATOM 648 C CA . LEU A 1 83 ? -4.341 -1.993 9.874 1.00 92.38 83 LEU A CA 1
ATOM 649 C C . LEU A 1 83 ? -3.266 -1.516 10.862 1.00 92.38 83 LEU A C 1
ATOM 651 O O . LEU A 1 83 ? -3.137 -2.108 11.945 1.00 92.38 83 LEU A O 1
ATOM 655 N N . ALA A 1 84 ? -2.479 -0.500 10.493 1.00 89.56 84 ALA A N 1
ATOM 656 C CA . ALA A 1 84 ? -1.291 -0.052 11.214 1.00 89.56 84 ALA A CA 1
ATOM 657 C C . ALA A 1 84 ? -0.319 -1.212 11.525 1.00 89.56 84 ALA A C 1
ATOM 659 O O . ALA A 1 84 ? 0.228 -1.334 12.628 1.00 89.56 84 ALA A O 1
ATOM 660 N N . ARG A 1 85 ? -0.133 -2.113 10.552 1.00 88.38 85 ARG A N 1
ATOM 661 C CA . ARG A 1 85 ? 0.781 -3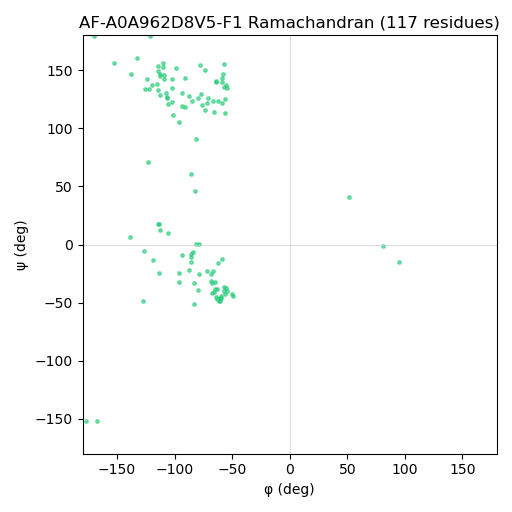.259 10.629 1.00 88.38 85 ARG A CA 1
ATOM 662 C C . ARG A 1 85 ? 1.915 -3.100 9.625 1.00 88.38 85 ARG A C 1
ATOM 664 O O . ARG A 1 85 ? 1.747 -2.521 8.560 1.00 88.38 85 ARG A O 1
ATOM 671 N N . HIS A 1 86 ? 3.071 -3.650 9.979 1.00 83.12 86 HIS A N 1
ATOM 672 C CA . HIS A 1 86 ? 4.199 -3.784 9.055 1.00 83.12 86 HIS A CA 1
ATOM 673 C C . HIS A 1 86 ? 4.138 -5.086 8.248 1.00 83.12 86 HIS A C 1
ATOM 675 O O . HIS A 1 86 ? 4.724 -5.147 7.178 1.00 83.12 86 HIS A O 1
ATOM 681 N N . GLU A 1 87 ? 3.413 -6.090 8.750 1.00 84.44 87 GLU A N 1
ATOM 682 C CA . GLU A 1 87 ? 3.271 -7.412 8.139 1.00 84.44 87 GLU A CA 1
ATOM 683 C C . GLU A 1 87 ? 1.794 -7.738 7.910 1.00 84.44 87 GLU A C 1
ATOM 685 O O . GLU A 1 87 ? 0.936 -7.421 8.749 1.00 84.44 87 GLU A O 1
ATOM 690 N N . LEU A 1 88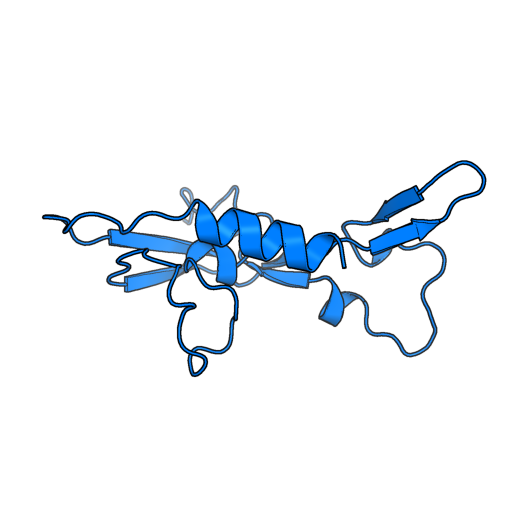 ? 1.505 -8.393 6.783 1.00 82.12 88 LEU A N 1
ATOM 691 C CA . LEU A 1 88 ? 0.164 -8.886 6.452 1.00 82.12 88 LEU A CA 1
ATOM 692 C C . LEU A 1 88 ? -0.183 -10.184 7.184 1.00 82.12 88 LEU A C 1
ATOM 694 O O . LEU A 1 88 ? -1.368 -10.451 7.389 1.00 82.12 88 LEU A O 1
ATOM 698 N N . ASP A 1 89 ? 0.825 -10.968 7.574 1.00 87.19 89 ASP A N 1
ATOM 699 C CA . ASP A 1 89 ? 0.636 -12.181 8.361 1.00 87.19 89 ASP A CA 1
ATOM 700 C C . ASP A 1 89 ? 0.090 -11.809 9.754 1.00 87.19 89 ASP A C 1
ATOM 702 O O . ASP A 1 89 ? 0.773 -11.139 10.542 1.00 87.19 89 ASP A O 1
ATOM 706 N N . PRO A 1 90 ? -1.154 -12.209 10.082 1.00 83.00 90 PRO A N 1
ATOM 707 C CA . PRO A 1 90 ? -1.755 -11.872 11.360 1.00 83.00 90 PRO A CA 1
ATOM 708 C C . PRO A 1 90 ? -1.047 -12.548 12.541 1.00 83.00 90 PRO A C 1
ATOM 710 O O . PRO A 1 90 ? -1.148 -12.020 13.652 1.00 83.00 90 PRO A O 1
ATOM 713 N N . SER A 1 91 ? -0.330 -13.658 12.310 1.00 88.06 91 SER A N 1
ATOM 714 C CA . SER A 1 91 ? 0.409 -14.398 13.338 1.00 88.06 91 SER A CA 1
ATOM 715 C C . SER A 1 91 ? 1.663 -13.664 13.813 1.00 88.06 91 SER A C 1
ATOM 717 O O . SER A 1 91 ? 2.102 -13.872 14.944 1.00 88.06 91 SER A O 1
ATOM 719 N N . VAL A 1 92 ? 2.205 -12.754 12.997 1.00 89.00 92 VAL A N 1
ATOM 720 C CA . VAL A 1 92 ? 3.359 -11.939 13.379 1.00 89.00 92 VAL A CA 1
ATOM 721 C C . VAL A 1 92 ? 2.904 -10.836 14.337 1.00 89.00 92 VAL A C 1
ATOM 723 O O . VAL A 1 92 ? 2.079 -10.000 13.948 1.00 89.00 92 VAL A O 1
ATOM 726 N N . PRO A 1 93 ? 3.429 -10.772 15.577 1.00 85.81 93 PRO A N 1
ATOM 727 C CA . PRO A 1 93 ? 3.065 -9.720 16.517 1.00 85.81 93 PRO A CA 1
ATOM 728 C C . PRO A 1 93 ? 3.360 -8.328 15.955 1.00 85.81 93 PRO A C 1
ATOM 730 O O . PRO A 1 93 ? 4.346 -8.115 15.245 1.00 85.81 93 PRO A O 1
ATOM 733 N N . ARG A 1 94 ? 2.530 -7.342 16.310 1.00 85.31 94 ARG A N 1
ATOM 734 C CA . ARG A 1 94 ? 2.835 -5.941 15.991 1.00 85.31 94 ARG A CA 1
ATOM 735 C C . ARG A 1 94 ? 4.166 -5.550 16.630 1.00 85.31 94 ARG A C 1
ATOM 737 O O . ARG A 1 94 ? 4.478 -5.954 17.749 1.00 85.31 94 ARG A O 1
ATOM 744 N N . HIS A 1 95 ? 4.935 -4.723 15.926 1.00 85.56 95 HIS A N 1
ATOM 745 C CA . HIS A 1 95 ? 6.156 -4.174 16.497 1.00 85.56 95 HIS A CA 1
ATOM 746 C C . HIS A 1 95 ? 5.823 -3.379 17.767 1.00 85.56 95 HIS A C 1
ATOM 748 O O . HIS A 1 95 ? 4.857 -2.619 17.782 1.00 85.56 95 HIS A O 1
ATOM 754 N N . ARG A 1 96 ? 6.657 -3.496 18.807 1.00 85.31 96 ARG A N 1
ATOM 755 C CA . ARG A 1 96 ? 6.439 -2.857 20.119 1.00 85.31 96 ARG A CA 1
ATOM 756 C C . ARG A 1 96 ? 6.319 -1.326 20.094 1.00 85.31 96 ARG A C 1
ATOM 758 O O . ARG A 1 96 ? 5.968 -0.743 21.107 1.00 85.31 96 ARG A O 1
ATOM 765 N N . HIS A 1 97 ? 6.662 -0.680 18.977 1.00 84.06 97 HIS A N 1
ATOM 766 C CA . HIS A 1 97 ? 6.529 0.770 18.780 1.00 84.06 97 HIS A CA 1
ATOM 767 C C . HIS A 1 97 ? 5.345 1.143 17.854 1.00 84.06 97 HIS A C 1
ATOM 769 O O . HIS A 1 97 ? 5.239 2.288 17.433 1.00 84.06 97 HIS A O 1
ATOM 775 N N . SER A 1 98 ? 4.472 0.188 17.499 1.00 82.31 98 SER A N 1
ATOM 776 C CA . SER A 1 98 ? 3.203 0.438 16.798 1.00 82.31 98 SER A CA 1
ATOM 777 C C . SER A 1 98 ? 2.053 0.373 17.803 1.00 82.31 98 SER A C 1
ATOM 779 O O . SER A 1 98 ? 1.746 -0.694 18.333 1.00 82.31 98 SER A O 1
ATOM 781 N N . PHE A 1 99 ? 1.429 1.520 18.079 1.00 81.75 99 PHE A N 1
ATOM 782 C CA . PHE A 1 99 ? 0.521 1.702 19.219 1.00 81.75 99 PHE A CA 1
ATOM 783 C C . PHE A 1 99 ? -0.948 1.941 18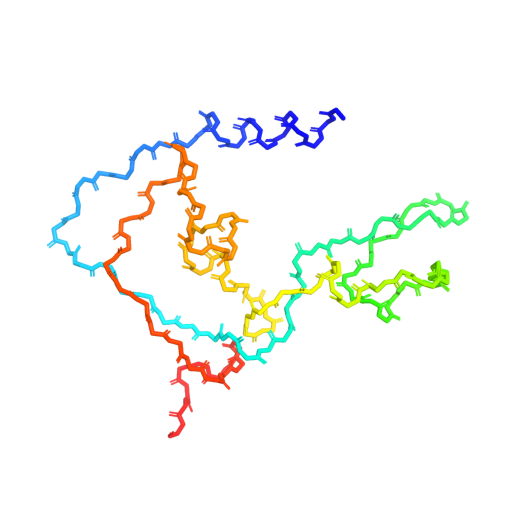.833 1.00 81.75 99 PHE A C 1
ATOM 785 O O . PHE A 1 99 ? -1.716 2.436 19.649 1.00 81.75 99 PHE A O 1
ATOM 792 N N . PHE A 1 100 ? -1.363 1.626 17.602 1.00 86.44 100 PHE A N 1
ATOM 793 C CA . PHE A 1 100 ? -2.720 1.933 17.132 1.00 86.44 100 PHE A CA 1
ATOM 794 C C . PHE A 1 100 ? -3.782 0.999 17.763 1.00 86.44 100 PHE A C 1
ATOM 796 O O . PHE A 1 100 ? -3.759 -0.212 17.491 1.00 86.44 100 PHE A O 1
ATOM 803 N N . PRO A 1 101 ? -4.727 1.521 18.577 1.00 87.75 101 PRO A N 1
ATOM 804 C CA . PRO A 1 101 ? -5.680 0.718 19.344 1.00 87.75 101 PRO A CA 1
ATOM 805 C C . PRO A 1 101 ? -6.914 0.365 18.501 1.00 87.75 101 PRO A C 1
ATOM 807 O O . PRO A 1 101 ? -8.037 0.771 18.792 1.00 87.75 101 PRO A O 1
ATOM 810 N N . LEU A 1 102 ? -6.683 -0.356 17.405 1.00 88.50 102 LEU A N 1
ATOM 811 C CA . LEU A 1 102 ? -7.737 -0.830 16.512 1.00 88.50 102 LEU A CA 1
ATOM 812 C C . LEU A 1 102 ? -8.620 -1.874 17.208 1.00 88.50 102 LEU A C 1
ATOM 814 O O . LEU A 1 102 ? -8.099 -2.909 17.619 1.00 88.50 102 LEU A O 1
ATOM 818 N N . ASP A 1 103 ? -9.929 -1.625 17.264 1.00 90.56 103 ASP A N 1
ATOM 819 C CA . ASP A 1 103 ? -10.924 -2.570 17.786 1.00 90.56 103 ASP A CA 1
ATOM 820 C C . ASP A 1 103 ? -11.333 -3.578 16.699 1.00 90.56 103 ASP A C 1
ATOM 822 O O . ASP A 1 103 ? -11.229 -4.790 16.885 1.00 90.56 103 ASP A O 1
ATOM 826 N N . TYR A 1 104 ? -11.719 -3.080 15.516 1.00 91.50 104 TYR A N 1
ATOM 827 C CA . TYR A 1 104 ? -12.152 -3.916 14.394 1.00 91.50 104 TYR A CA 1
ATOM 828 C C . TYR A 1 104 ? -11.917 -3.260 13.023 1.00 91.50 104 TYR A C 1
ATOM 830 O O . TYR A 1 104 ? -11.863 -2.036 12.903 1.00 91.50 104 TYR A O 1
ATOM 838 N N . SER A 1 105 ? -11.811 -4.075 11.969 1.00 93.12 105 SER A N 1
ATOM 839 C CA . SER A 1 105 ? -11.651 -3.624 10.580 1.00 93.12 105 SER A CA 1
ATOM 840 C C . SER A 1 105 ? -12.703 -4.223 9.651 1.00 93.12 105 SER A C 1
ATOM 842 O O . SER A 1 105 ? -12.888 -5.440 9.642 1.00 93.12 105 SER A O 1
ATOM 844 N N . VAL A 1 106 ? -13.302 -3.393 8.799 1.00 93.75 106 VAL A N 1
ATOM 845 C CA . VAL A 1 106 ? -14.188 -3.809 7.704 1.00 93.75 106 VAL A CA 1
ATOM 846 C C . VAL A 1 106 ? -13.468 -3.613 6.377 1.00 93.75 106 VAL A C 1
ATOM 848 O O . VAL A 1 106 ? -12.938 -2.534 6.104 1.00 93.75 106 VAL A O 1
ATOM 851 N N . PHE A 1 107 ? -13.479 -4.648 5.539 1.00 93.31 107 PHE A N 1
ATOM 852 C CA . PHE A 1 107 ? -12.951 -4.568 4.183 1.00 93.31 107 PHE A CA 1
ATOM 853 C C . PHE A 1 107 ? -14.062 -4.704 3.151 1.00 93.31 107 PHE A C 1
ATOM 855 O O . PHE A 1 107 ? -14.835 -5.658 3.197 1.00 93.31 107 PHE A O 1
ATOM 862 N N . LEU A 1 108 ? -14.100 -3.761 2.215 1.00 92.31 108 LEU A N 1
ATOM 863 C CA . LEU A 1 108 ? -14.954 -3.794 1.031 1.00 92.31 108 LEU A CA 1
ATOM 864 C C . LEU A 1 108 ? -14.079 -4.004 -0.204 1.00 92.31 108 LEU A C 1
ATOM 866 O O . LEU A 1 108 ? -12.911 -3.623 -0.217 1.00 92.31 108 LEU A O 1
ATOM 870 N N . CYS A 1 109 ? -14.617 -4.598 -1.263 1.00 93.44 109 CYS A N 1
ATOM 871 C CA . CYS A 1 109 ? -13.853 -4.853 -2.487 1.00 93.44 109 CYS A CA 1
ATOM 872 C C . CYS A 1 109 ? -13.788 -3.612 -3.392 1.00 93.44 109 CYS A C 1
ATOM 874 O O . CYS A 1 109 ? -14.001 -3.694 -4.596 1.00 93.44 109 CYS A O 1
ATOM 876 N N . GLU A 1 110 ? -13.493 -2.458 -2.798 1.00 92.62 110 GLU A N 1
ATOM 877 C CA . GLU A 1 110 ? -13.607 -1.154 -3.437 1.00 92.62 110 GLU A CA 1
ATOM 878 C C . GLU A 1 110 ? -12.255 -0.508 -3.710 1.00 92.62 110 GLU A C 1
ATOM 880 O O . GLU A 1 110 ? -11.244 -0.784 -3.055 1.00 92.62 110 GLU A O 1
ATOM 885 N N . ARG A 1 111 ? -12.256 0.394 -4.692 1.00 94.06 111 ARG A N 1
ATOM 886 C CA . ARG A 1 111 ? -11.140 1.309 -4.927 1.00 94.06 111 ARG A CA 1
ATOM 887 C C . ARG A 1 111 ? -11.162 2.459 -3.922 1.00 94.06 111 ARG A C 1
ATOM 889 O O . ARG A 1 111 ? -12.228 2.867 -3.462 1.00 94.06 111 ARG A O 1
ATOM 896 N N . HIS A 1 112 ? -9.992 3.042 -3.664 1.00 94.81 112 HIS A N 1
ATOM 897 C CA . HIS A 1 112 ? -9.824 4.161 -2.733 1.00 94.81 112 HIS A CA 1
ATOM 898 C C . HIS A 1 112 ? -10.816 5.309 -2.983 1.00 94.81 112 HIS A C 1
ATOM 900 O O . HIS A 1 112 ? -11.418 5.840 -2.057 1.00 94.81 112 HIS A O 1
ATOM 906 N N . ASP A 1 113 ? -11.035 5.655 -4.255 1.00 92.94 113 ASP A N 1
ATOM 907 C CA . ASP A 1 113 ? -11.903 6.753 -4.689 1.00 92.94 113 ASP A CA 1
ATOM 908 C C . ASP A 1 113 ? -13.406 6.420 -4.672 1.00 92.94 113 ASP A C 1
ATOM 910 O O . ASP A 1 113 ? -14.228 7.261 -5.036 1.00 92.94 113 ASP A O 1
ATOM 914 N N . ARG A 1 114 ? -13.778 5.199 -4.272 1.00 92.00 114 ARG A N 1
ATOM 915 C CA . ARG A 1 114 ? -15.160 4.691 -4.288 1.00 92.00 114 ARG A CA 1
ATOM 916 C C . ARG A 1 114 ? -15.639 4.141 -2.950 1.00 92.00 114 ARG A C 1
ATOM 918 O O . ARG A 1 114 ? -16.826 3.871 -2.811 1.00 92.00 114 ARG A O 1
ATOM 925 N N . LEU A 1 115 ? -14.767 4.068 -1.945 1.00 85.94 115 LEU A N 1
ATOM 926 C CA . LEU A 1 115 ? -15.068 3.462 -0.647 1.00 85.94 115 LEU A CA 1
ATOM 927 C C . LEU A 1 115 ? -16.307 4.059 0.051 1.00 85.94 115 LEU A C 1
ATOM 929 O O . LEU A 1 115 ? -17.069 3.329 0.676 1.00 85.94 115 LEU A O 1
ATOM 933 N N . THR A 1 116 ? -16.525 5.373 -0.058 1.00 85.00 116 THR A N 1
ATOM 934 C CA . THR A 1 116 ? -17.670 6.076 0.557 1.00 85.00 116 THR A CA 1
ATOM 935 C C . THR A 1 116 ? -18.935 6.071 -0.299 1.00 85.00 116 THR A C 1
ATOM 937 O O . THR A 1 116 ? -19.992 6.472 0.180 1.00 85.00 116 THR A O 1
ATOM 940 N N . GLY A 1 117 ? -18.825 5.655 -1.561 1.00 80.56 117 GLY A N 1
ATOM 941 C CA . GLY A 1 117 ? -19.907 5.664 -2.541 1.00 80.56 117 GLY A CA 1
ATOM 942 C C . GLY A 1 117 ? -20.328 4.270 -2.988 1.00 80.56 117 GLY A C 1
ATOM 943 O O . GLY A 1 117 ? -20.931 4.168 -4.052 1.00 80.56 117 GLY A O 1
ATOM 944 N N . ASN A 1 118 ? -19.965 3.229 -2.228 1.00 59.47 118 ASN A N 1
ATOM 945 C CA . ASN A 1 118 ? -20.360 1.850 -2.500 1.00 59.47 118 ASN A CA 1
ATOM 946 C C . ASN A 1 118 ? -21.903 1.773 -2.572 1.00 59.47 118 ASN A C 1
ATOM 948 O O . ASN A 1 118 ? -22.535 2.064 -1.550 1.00 59.47 118 ASN A O 1
ATOM 952 N N . PRO A 1 119 ? -22.502 1.493 -3.747 1.00 53.50 119 PRO A N 1
ATOM 953 C CA . PRO A 1 119 ? -23.952 1.372 -3.888 1.00 53.50 119 PRO A CA 1
ATOM 954 C C . PRO A 1 119 ? -24.529 0.182 -3.110 1.00 53.50 119 PRO A C 1
ATOM 956 O O . PRO A 1 119 ? -23.785 -0.785 -2.826 1.00 53.50 119 PRO A O 1
#

Secondary structure (DSSP, 8-state):
-HHHHHHHHHHHT--PPPPPSS-EEEEEE-SEEEE---EEEE-SSSEEEE-SGGG-SSPPTT--HHHHHEEEEBSSSBHHHHTT-S-S-TTSPPPTT----EEEEEEES--TTTGGG--

Solvent-accessible surface area (backbone atoms only — not comparable to full-atom values): 7439 Å² total; per-residue (Å²): 114,69,65,64,51,50,54,51,50,58,44,69,71,47,70,81,60,73,90,69,97,66,84,42,71,48,78,47,23,48,71,27,74,5,64,72,38,70,48,80,41,81,52,100,90,54,72,44,81,23,58,49,59,89,63,52,87,78,74,59,89,93,62,66,45,59,74,67,24,38,38,50,0,13,54,72,52,35,40,32,62,77,69,65,34,94,57,81,56,82,87,58,76,75,57,96,61,58,53,79,77,70,72,49,78,49,76,46,88,32,45,65,96,38,63,93,65,69,128

Nearest PDB structures (foldseek):
  1gyt-assembly2_I  TM=2.649E-01  e=5.450E+00  Escherichia coli K-12
  6j73-assembly1_A  TM=2.128E-01  e=6.218E+00  Mycolicibact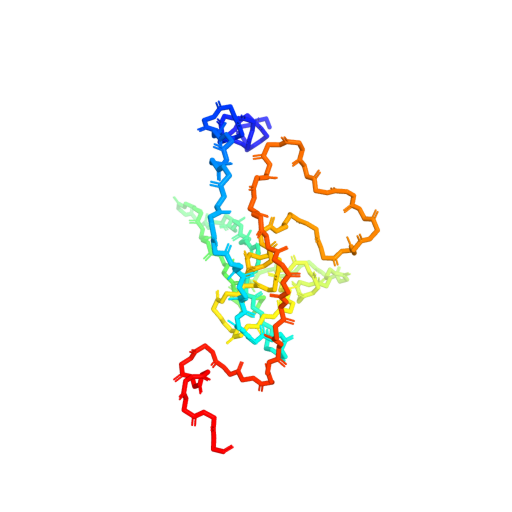erium smegmatis MC2 155

Foldseek 3Di:
DVVVVVVVVVLVPFDADPDDPDADEFEFAFQDWEFDDWDFDDDPPGTDTDRDPVVDPDDDPPDDRSVVGTGGGQHYAHPCRRVQAPDPPPPDDGDPRRRDRHPYYDYDNHHPVCRVPDD

Sequence (119 aa):
VNLERARRFTWALSVPVPQQTVRLIVFGGNCQLTPARLVVEPTADDFALRRWPKEVRHPVPGVDLDRLMLEPGDGTVTKASLLARHELDPSVPRHRHSFFPLDYSVFLCERHDRLTGNP

Mean predicted aligned error: 5.23 Å